Protein AF-X1UHF3-F1 (afdb_monomer_lite)

Radius of gyration: 12.02 Å; chains: 1; bounding box: 32×22×30 Å

Structure (mmCIF, N/CA/C/O backbone):
data_AF-X1UHF3-F1
#
_entry.id   AF-X1UHF3-F1
#
loop_
_atom_site.group_PDB
_atom_site.id
_atom_site.type_symbol
_atom_site.label_atom_id
_atom_site.label_alt_id
_atom_site.label_comp_id
_atom_site.label_asym_id
_atom_site.label_entity_id
_atom_site.label_seq_id
_atom_site.pdbx_PDB_ins_code
_atom_site.Cartn_x
_atom_site.Cartn_y
_atom_site.Cartn_z
_atom_site.occupancy
_atom_site.B_iso_or_equiv
_atom_site.auth_seq_id
_atom_site.auth_comp_id
_atom_site.auth_asym_id
_atom_site.auth_atom_id
_atom_site.pdbx_PDB_model_num
ATOM 1 N N . MET A 1 1 ? 5.192 -8.829 9.458 1.00 94.31 1 MET A N 1
ATOM 2 C CA . MET A 1 1 ? 6.663 -8.713 9.444 1.00 94.31 1 MET A CA 1
ATOM 3 C C . MET A 1 1 ? 7.058 -7.368 8.848 1.00 94.31 1 MET A C 1
ATOM 5 O O . MET A 1 1 ? 6.568 -7.016 7.786 1.00 94.31 1 MET A O 1
ATOM 9 N N . ILE A 1 2 ? 7.894 -6.601 9.543 1.00 97.62 2 ILE A N 1
ATOM 10 C CA . ILE A 1 2 ? 8.382 -5.290 9.090 1.00 97.62 2 ILE A CA 1
ATOM 11 C C . ILE A 1 2 ? 9.889 -5.434 8.907 1.00 97.62 2 ILE A C 1
ATOM 13 O O . ILE A 1 2 ? 10.565 -5.836 9.854 1.00 97.62 2 ILE A O 1
ATOM 17 N N . LEU A 1 3 ? 10.390 -5.179 7.701 1.00 98.12 3 LEU A N 1
ATOM 18 C CA . LEU A 1 3 ? 11.778 -5.429 7.320 1.00 98.12 3 LEU A CA 1
ATOM 19 C C . LEU A 1 3 ? 12.408 -4.184 6.709 1.00 98.12 3 LEU A C 1
ATOM 21 O O . LEU A 1 3 ? 11.805 -3.495 5.886 1.00 98.12 3 LEU A O 1
ATOM 25 N N . ASN A 1 4 ? 13.661 -3.953 7.074 1.00 97.75 4 ASN A N 1
ATOM 26 C CA . ASN A 1 4 ? 14.509 -3.007 6.369 1.00 97.75 4 ASN A CA 1
ATOM 27 C C . ASN A 1 4 ? 15.027 -3.659 5.081 1.00 97.75 4 ASN A C 1
ATOM 29 O O . ASN A 1 4 ? 15.139 -4.885 5.000 1.00 97.75 4 ASN A O 1
ATOM 33 N N . PHE A 1 5 ? 15.358 -2.837 4.093 1.00 97.88 5 PHE A N 1
ATOM 34 C CA . PHE A 1 5 ? 16.025 -3.259 2.868 1.00 97.88 5 PHE A CA 1
ATOM 35 C C . PHE A 1 5 ? 17.135 -2.255 2.566 1.00 97.88 5 PHE A C 1
ATOM 37 O O . PHE A 1 5 ? 16.854 -1.068 2.402 1.00 97.88 5 PHE A O 1
ATOM 44 N N . GLU A 1 6 ? 18.384 -2.725 2.554 1.00 95.75 6 GLU A N 1
ATOM 45 C CA . GLU A 1 6 ? 19.572 -1.860 2.546 1.00 95.75 6 GLU A CA 1
ATOM 46 C C . GLU A 1 6 ? 19.491 -0.800 3.667 1.00 95.75 6 GLU A C 1
ATOM 48 O O . GLU A 1 6 ? 19.172 -1.127 4.812 1.00 95.75 6 GLU A O 1
ATOM 53 N N . GLU A 1 7 ? 19.726 0.471 3.341 1.00 95.44 7 GLU A N 1
ATOM 54 C CA . GLU A 1 7 ? 19.635 1.608 4.266 1.00 95.44 7 GLU A CA 1
ATOM 55 C C . GLU A 1 7 ? 18.196 2.126 4.452 1.00 95.44 7 GLU A C 1
ATOM 57 O O . GLU A 1 7 ? 17.951 3.096 5.176 1.00 95.44 7 GLU A O 1
ATOM 62 N N . LYS A 1 8 ? 17.212 1.505 3.789 1.00 96.75 8 LYS A N 1
ATOM 63 C CA . LYS A 1 8 ? 15.820 1.956 3.790 1.00 96.75 8 LYS A CA 1
ATOM 64 C C . LYS A 1 8 ? 15.001 1.182 4.812 1.00 96.75 8 LYS A C 1
ATOM 66 O O . LYS A 1 8 ? 15.060 -0.047 4.905 1.00 96.75 8 LYS A O 1
ATOM 71 N N . ARG A 1 9 ? 14.190 1.913 5.573 1.00 97.12 9 ARG A N 1
ATOM 72 C CA . ARG A 1 9 ? 13.320 1.355 6.611 1.00 97.12 9 ARG A CA 1
ATOM 73 C C . ARG A 1 9 ? 11.886 1.857 6.458 1.00 97.12 9 ARG A C 1
ATOM 75 O O . ARG A 1 9 ? 11.707 3.042 6.164 1.00 97.12 9 ARG A O 1
ATOM 82 N N . PRO A 1 10 ? 10.878 1.020 6.753 1.00 98.62 10 PRO A N 1
ATOM 83 C CA . PRO A 1 10 ? 9.501 1.476 6.805 1.00 98.62 10 PRO A CA 1
ATOM 84 C C . PRO A 1 10 ? 9.306 2.575 7.856 1.00 98.62 10 PRO A C 1
ATOM 86 O O . PRO A 1 10 ? 9.786 2.475 8.990 1.00 98.62 10 PRO A O 1
ATOM 89 N N . ILE A 1 11 ? 8.571 3.620 7.489 1.00 98.69 11 ILE A N 1
ATOM 90 C CA . ILE A 1 11 ? 8.156 4.714 8.366 1.00 98.69 11 ILE A CA 1
ATOM 91 C C . ILE A 1 11 ? 6.649 4.585 8.559 1.00 98.69 11 ILE A C 1
ATOM 93 O O . ILE A 1 11 ? 5.858 4.903 7.675 1.00 98.69 11 ILE A O 1
ATOM 97 N N . ILE A 1 12 ? 6.252 4.096 9.729 1.00 98.75 12 ILE A N 1
ATOM 98 C CA . ILE A 1 12 ? 4.862 3.752 10.030 1.00 98.75 12 ILE A CA 1
ATOM 99 C C . ILE A 1 12 ? 4.368 4.660 11.149 1.00 98.75 12 ILE A C 1
ATOM 101 O O . ILE A 1 12 ? 5.001 4.750 12.205 1.00 98.75 12 ILE A O 1
ATOM 105 N N . SER A 1 13 ? 3.243 5.341 10.928 1.00 98.69 13 SER A N 1
ATOM 106 C CA . SER A 1 13 ? 2.593 6.110 11.986 1.00 98.69 13 SER A CA 1
ATOM 107 C C . SER A 1 13 ? 2.214 5.216 13.170 1.00 98.69 13 SER A C 1
ATOM 109 O O . SER A 1 13 ? 1.727 4.103 12.993 1.00 98.69 13 SER A O 1
ATOM 111 N N . LYS A 1 14 ? 2.356 5.734 14.396 1.00 98.44 14 LYS A N 1
ATOM 112 C CA . LYS A 1 14 ? 1.893 5.049 15.618 1.00 98.44 14 LYS A CA 1
ATOM 113 C C . LYS A 1 14 ? 0.372 4.863 15.658 1.00 98.44 14 LYS A C 1
ATOM 115 O O . LYS A 1 14 ? -0.115 4.027 16.406 1.00 98.44 14 LYS A O 1
ATOM 120 N N . GLU A 1 15 ? -0.353 5.664 14.880 1.00 98.62 15 GLU A N 1
ATOM 121 C CA . GLU A 1 15 ? -1.813 5.622 14.745 1.00 98.62 15 GLU A CA 1
ATOM 122 C C . GLU A 1 15 ? -2.262 4.661 13.632 1.00 98.62 15 GLU A C 1
ATOM 124 O O . GLU A 1 15 ? -3.459 4.467 13.437 1.00 98.62 15 GLU A O 1
ATOM 129 N N . ALA A 1 16 ? -1.326 4.092 12.863 1.00 98.75 16 ALA A N 1
ATOM 130 C CA . ALA A 1 16 ? -1.649 3.130 11.822 1.00 98.75 16 ALA A CA 1
ATOM 131 C C . ALA A 1 16 ? -1.843 1.729 12.412 1.00 98.75 16 ALA A C 1
ATOM 133 O O . ALA A 1 16 ? -1.109 1.291 13.300 1.00 98.75 16 ALA A O 1
ATOM 134 N N . PHE A 1 17 ? -2.801 0.993 11.862 1.00 98.81 17 PHE A N 1
ATOM 135 C CA . PHE A 1 17 ? -2.950 -0.431 12.113 1.00 98.81 17 PHE A CA 1
ATOM 136 C C . PHE A 1 17 ? -2.147 -1.223 11.080 1.00 98.81 17 PHE A C 1
ATOM 138 O O . PHE A 1 17 ? -2.285 -1.002 9.879 1.00 98.81 17 PHE A O 1
ATOM 145 N N . VAL A 1 18 ? -1.341 -2.181 11.537 1.00 98.81 18 VAL A N 1
ATOM 146 C CA . VAL A 1 18 ? -0.660 -3.150 10.669 1.00 98.81 18 VAL A CA 1
ATOM 147 C C . VAL A 1 18 ? -0.914 -4.546 11.220 1.00 98.81 18 VAL A C 1
ATOM 149 O O . VAL A 1 18 ? -0.496 -4.871 12.333 1.00 98.81 18 VAL A O 1
ATOM 152 N N . ALA A 1 19 ? -1.608 -5.378 10.444 1.00 98.75 19 ALA A N 1
ATOM 153 C CA . ALA A 1 19 ? -1.906 -6.751 10.819 1.00 98.75 19 ALA A CA 1
ATOM 154 C C . ALA A 1 19 ? -0.617 -7.557 11.046 1.00 98.75 19 ALA A C 1
ATOM 156 O O . ALA A 1 19 ? 0.389 -7.391 10.353 1.00 98.75 19 ALA A O 1
ATOM 157 N N . LYS A 1 20 ? -0.648 -8.491 12.005 1.00 98.00 20 LYS A N 1
ATOM 158 C CA . LYS A 1 20 ? 0.535 -9.261 12.438 1.00 98.00 20 LYS A CA 1
ATOM 159 C C . LYS A 1 20 ? 1.241 -9.995 11.285 1.00 98.00 20 LYS A C 1
ATOM 161 O O . LYS A 1 20 ? 2.470 -10.103 11.280 1.00 98.00 20 LYS A O 1
ATOM 166 N N . ASN A 1 21 ? 0.473 -10.493 10.319 1.00 98.38 21 ASN A N 1
ATOM 167 C CA . ASN A 1 21 ? 0.956 -11.227 9.147 1.00 98.38 21 ASN A CA 1
ATOM 168 C C . ASN A 1 21 ? 1.081 -10.368 7.872 1.00 98.38 21 ASN A C 1
ATOM 170 O O . ASN A 1 21 ? 1.432 -10.917 6.834 1.00 98.38 21 ASN A O 1
ATOM 174 N N . ALA A 1 22 ? 0.835 -9.054 7.923 1.00 98.81 22 ALA A N 1
ATOM 175 C CA . ALA A 1 22 ? 1.176 -8.165 6.813 1.00 98.81 22 ALA A CA 1
ATOM 176 C C . ALA A 1 22 ? 2.700 -8.045 6.692 1.00 98.81 22 ALA A C 1
ATOM 178 O O . ALA A 1 22 ? 3.408 -8.067 7.702 1.00 98.81 22 ALA A O 1
ATOM 179 N N . THR A 1 23 ? 3.221 -7.908 5.479 1.00 98.88 23 THR A N 1
ATOM 180 C CA . THR A 1 23 ? 4.654 -7.768 5.202 1.00 98.88 23 THR A CA 1
ATOM 181 C C . THR A 1 23 ? 4.944 -6.381 4.644 1.00 98.88 23 THR A C 1
ATOM 183 O O . THR A 1 23 ? 4.373 -6.002 3.629 1.00 98.88 23 THR A O 1
ATOM 186 N N . VAL A 1 24 ? 5.823 -5.623 5.302 1.00 98.81 24 VAL A N 1
ATOM 187 C CA . VAL A 1 24 ? 6.213 -4.260 4.901 1.00 98.81 24 VAL A CA 1
ATOM 188 C C . VAL A 1 24 ? 7.733 -4.198 4.796 1.00 98.81 24 VAL A C 1
ATOM 190 O O . VAL A 1 24 ? 8.414 -4.446 5.791 1.00 98.81 24 VAL A O 1
ATOM 193 N N . ILE A 1 25 ? 8.261 -3.915 3.605 1.00 98.81 25 ILE A N 1
ATOM 194 C CA . ILE A 1 25 ? 9.691 -4.042 3.283 1.00 98.81 25 ILE A CA 1
ATOM 195 C C . ILE A 1 25 ? 10.205 -2.757 2.636 1.00 98.81 25 ILE A C 1
ATOM 197 O O . ILE A 1 25 ? 9.608 -2.283 1.672 1.00 98.81 25 ILE A O 1
ATOM 201 N N . GLY A 1 26 ? 11.347 -2.255 3.109 1.00 98.50 26 GLY A N 1
ATOM 202 C CA . GLY A 1 26 ? 12.092 -1.182 2.446 1.00 98.50 26 GLY A CA 1
ATOM 203 C C . GLY A 1 26 ? 11.483 0.206 2.642 1.00 98.50 26 GLY A C 1
ATOM 204 O O . GLY A 1 26 ? 11.062 0.564 3.742 1.00 98.50 26 GLY A O 1
ATOM 205 N N . GLU A 1 27 ? 11.475 1.017 1.587 1.00 98.50 27 GLU A N 1
ATOM 206 C CA . GLU A 1 27 ? 11.031 2.413 1.613 1.00 98.50 27 GLU A CA 1
ATOM 207 C C . GLU A 1 27 ? 9.509 2.522 1.518 1.00 98.50 27 GLU A C 1
ATOM 209 O O . GLU A 1 27 ? 8.937 2.797 0.464 1.00 98.50 27 GLU A O 1
ATOM 214 N N . VAL A 1 28 ? 8.843 2.281 2.644 1.00 98.88 28 VAL A N 1
ATOM 215 C CA . VAL A 1 28 ? 7.384 2.367 2.752 1.00 98.88 28 VAL A CA 1
ATOM 216 C C . VAL A 1 28 ? 7.006 3.400 3.800 1.00 98.88 28 VAL A C 1
ATOM 218 O O . VAL A 1 28 ? 7.448 3.313 4.945 1.00 98.88 28 VAL A O 1
ATOM 221 N N . ILE A 1 29 ? 6.155 4.352 3.429 1.00 98.88 29 ILE A N 1
ATOM 222 C CA . ILE A 1 29 ? 5.614 5.369 4.333 1.00 98.88 29 ILE A CA 1
ATOM 223 C C . ILE A 1 29 ? 4.120 5.111 4.524 1.00 98.88 29 ILE A C 1
ATOM 225 O O . ILE A 1 29 ? 3.380 5.033 3.546 1.00 98.88 29 ILE A O 1
ATOM 229 N N . ILE A 1 30 ? 3.675 5.001 5.779 1.00 98.94 30 ILE A N 1
ATOM 230 C CA . ILE A 1 30 ? 2.268 4.770 6.136 1.00 98.94 30 ILE A CA 1
ATOM 231 C C . ILE A 1 30 ? 1.766 5.908 7.027 1.00 98.94 30 ILE A C 1
ATOM 233 O O . ILE A 1 30 ? 2.250 6.093 8.150 1.00 98.94 30 ILE A O 1
ATOM 237 N N . GLY A 1 31 ? 0.779 6.649 6.518 1.00 98.88 31 GLY A N 1
ATOM 238 C CA . GLY A 1 31 ? 0.127 7.764 7.197 1.00 98.88 31 GLY A CA 1
ATOM 239 C C . GLY A 1 31 ? -0.683 7.376 8.439 1.00 98.88 31 GLY A C 1
ATOM 240 O O . GLY A 1 31 ? -0.835 6.210 8.804 1.00 98.88 31 GLY A O 1
ATOM 241 N N . LYS A 1 32 ? -1.193 8.394 9.132 1.00 98.88 32 LYS A N 1
ATOM 242 C CA . LYS A 1 32 ? -1.995 8.259 10.356 1.00 98.88 32 LYS A CA 1
ATOM 243 C C . LYS A 1 32 ? -3.340 7.607 10.068 1.00 98.88 32 LYS A C 1
ATOM 245 O O . LYS A 1 32 ? -3.924 7.854 9.016 1.00 98.88 32 LYS A O 1
ATOM 250 N N . CYS A 1 33 ? -3.833 6.817 11.022 1.00 98.69 33 CYS A N 1
ATOM 251 C CA . CYS A 1 33 ? -5.136 6.147 10.952 1.00 98.69 33 CYS A CA 1
ATOM 252 C C . CYS A 1 33 ? -5.324 5.244 9.719 1.00 98.69 33 CYS A C 1
ATOM 254 O O . CYS A 1 33 ? -6.442 4.833 9.413 1.00 98.69 33 CYS A O 1
ATOM 256 N N . SER A 1 34 ? -4.244 4.931 9.003 1.00 98.88 34 SER A N 1
ATOM 257 C CA . SER A 1 34 ? -4.261 4.000 7.882 1.00 98.88 34 SER A CA 1
ATOM 258 C C . SER A 1 34 ? -4.186 2.565 8.388 1.00 98.88 34 SER A C 1
ATOM 260 O O . SER A 1 34 ? -3.649 2.297 9.464 1.00 98.88 34 SER A O 1
ATOM 262 N N . SER A 1 35 ? -4.751 1.629 7.634 1.00 98.94 35 SER A N 1
ATOM 263 C CA . SER A 1 35 ? -4.878 0.231 8.045 1.00 98.94 35 SER A CA 1
ATOM 264 C C . SER A 1 35 ? -4.347 -0.709 6.972 1.00 98.94 35 SER A C 1
ATOM 266 O O . SER A 1 35 ? -4.816 -0.697 5.838 1.00 98.94 35 SER A O 1
ATOM 268 N N . ILE A 1 36 ? -3.368 -1.533 7.340 1.00 98.88 36 ILE A N 1
ATOM 269 C CA . ILE A 1 36 ? -2.781 -2.574 6.496 1.00 98.88 36 ILE A CA 1
ATOM 270 C C . ILE A 1 36 ? -3.253 -3.926 7.024 1.00 98.88 36 ILE A C 1
ATOM 272 O O . ILE A 1 36 ? -2.878 -4.335 8.126 1.00 98.88 36 ILE A O 1
ATOM 276 N N . TRP A 1 37 ? -4.111 -4.590 6.257 1.00 98.88 37 TRP A N 1
ATOM 277 C CA . TRP A 1 37 ? -4.851 -5.774 6.691 1.00 98.88 37 TRP A CA 1
ATOM 278 C C . TRP A 1 37 ? -4.093 -7.080 6.426 1.00 98.88 37 TRP A C 1
ATOM 280 O O . TRP A 1 37 ? -2.918 -7.087 6.047 1.00 98.88 37 TRP A O 1
ATOM 290 N N . TYR A 1 38 ? -4.729 -8.213 6.726 1.00 98.81 38 TYR A N 1
ATOM 291 C CA . TYR A 1 38 ? -4.044 -9.495 6.813 1.00 98.81 38 TYR A CA 1
ATOM 292 C C . TYR A 1 38 ? -3.493 -9.938 5.455 1.00 98.81 38 TYR A C 1
ATOM 294 O O . TYR A 1 38 ? -4.121 -9.772 4.415 1.00 98.81 38 TYR A O 1
ATOM 302 N N . ASN A 1 39 ? -2.305 -10.544 5.470 1.00 98.81 39 ASN A N 1
ATOM 303 C CA . ASN A 1 39 ? -1.610 -11.039 4.273 1.00 98.81 39 ASN A CA 1
ATOM 304 C C . ASN A 1 39 ? -1.285 -9.974 3.205 1.00 98.81 39 ASN A C 1
ATOM 306 O O . ASN A 1 39 ? -0.913 -10.338 2.093 1.00 98.81 39 ASN A O 1
ATOM 310 N N . VAL A 1 40 ? -1.384 -8.678 3.520 1.00 98.94 40 VAL A N 1
ATOM 311 C CA . VAL A 1 40 ? -0.925 -7.620 2.611 1.00 98.94 40 VAL A CA 1
ATOM 312 C C . VAL A 1 40 ? 0.594 -7.649 2.478 1.00 98.94 40 VAL A C 1
ATOM 314 O O . VAL A 1 40 ? 1.303 -7.861 3.465 1.00 98.94 40 VAL A O 1
ATOM 317 N N . VAL A 1 41 ? 1.101 -7.381 1.275 1.00 98.94 41 VAL A N 1
ATOM 318 C CA . VAL A 1 41 ? 2.533 -7.190 1.009 1.00 98.94 41 VAL A CA 1
ATOM 319 C C . VAL A 1 41 ? 2.765 -5.797 0.436 1.00 98.94 41 VAL A C 1
ATOM 321 O O . VAL A 1 41 ? 2.322 -5.497 -0.667 1.00 98.94 41 VAL A O 1
ATOM 324 N N . LEU A 1 42 ? 3.502 -4.962 1.167 1.00 98.88 42 LEU A N 1
ATOM 325 C CA . LEU A 1 42 ? 4.030 -3.680 0.705 1.00 98.88 42 LEU A CA 1
ATOM 326 C C . LEU A 1 42 ? 5.542 -3.833 0.534 1.00 98.88 42 LEU A C 1
ATOM 328 O O . LEU A 1 42 ? 6.268 -3.944 1.525 1.00 98.88 42 LEU A O 1
ATOM 332 N N . ARG A 1 43 ? 6.026 -3.870 -0.706 1.00 98.75 43 ARG A N 1
ATOM 333 C CA . ARG A 1 43 ? 7.449 -4.086 -0.995 1.00 98.75 43 ARG A CA 1
ATOM 334 C C . ARG A 1 43 ? 8.024 -2.883 -1.741 1.00 98.75 43 ARG A C 1
ATOM 336 O O . ARG A 1 43 ? 7.898 -2.783 -2.952 1.00 98.75 43 ARG A O 1
ATOM 343 N N . GLY A 1 44 ? 8.613 -1.953 -0.993 1.00 98.38 44 GLY A N 1
ATOM 344 C CA . GLY A 1 44 ? 9.271 -0.747 -1.504 1.00 98.38 44 GLY A CA 1
ATOM 345 C C . GLY A 1 44 ? 10.787 -0.921 -1.579 1.00 98.38 44 GLY A C 1
ATOM 346 O O . GLY A 1 44 ? 11.531 -0.128 -1.008 1.00 98.38 44 GLY A O 1
ATOM 347 N N . ASP A 1 45 ? 11.256 -2.008 -2.190 1.00 98.00 45 ASP A N 1
ATOM 348 C CA . ASP A 1 45 ? 12.684 -2.330 -2.307 1.00 98.00 45 ASP A CA 1
ATOM 349 C C . ASP A 1 45 ? 13.358 -1.622 -3.493 1.00 98.00 45 ASP A C 1
ATOM 351 O O . ASP A 1 45 ? 14.499 -1.187 -3.371 1.00 98.00 45 ASP A O 1
ATOM 355 N N . ILE A 1 46 ? 12.646 -1.431 -4.607 1.00 97.06 46 ILE A N 1
ATOM 356 C CA . ILE A 1 46 ? 13.196 -0.790 -5.818 1.00 97.06 46 ILE A CA 1
ATOM 357 C C . ILE A 1 46 ? 12.839 0.696 -5.977 1.00 97.06 46 ILE A C 1
ATOM 359 O O . ILE A 1 46 ? 13.588 1.452 -6.594 1.00 97.06 46 ILE A O 1
ATOM 363 N N . ALA A 1 47 ? 11.718 1.134 -5.408 1.00 98.06 47 ALA A N 1
ATOM 364 C CA . ALA A 1 47 ? 11.257 2.523 -5.389 1.00 98.06 47 ALA A CA 1
ATOM 365 C C . ALA A 1 47 ? 10.261 2.724 -4.229 1.00 98.06 47 ALA A C 1
ATOM 367 O O . ALA A 1 47 ? 9.705 1.736 -3.736 1.00 98.06 47 ALA A O 1
ATOM 368 N N . PRO A 1 48 ? 10.031 3.968 -3.768 1.00 98.50 48 PRO A N 1
ATOM 369 C CA . PRO A 1 48 ? 9.218 4.202 -2.583 1.00 98.50 48 PRO A CA 1
ATOM 370 C C . PRO A 1 48 ? 7.741 3.867 -2.789 1.00 98.50 48 PRO A C 1
ATOM 372 O O . PRO A 1 48 ? 7.172 4.099 -3.857 1.00 98.50 48 PRO A O 1
ATOM 375 N N . ILE A 1 49 ? 7.112 3.384 -1.718 1.00 98.94 49 ILE A N 1
ATOM 376 C CA . ILE A 1 49 ? 5.656 3.302 -1.575 1.00 98.94 49 ILE A CA 1
ATO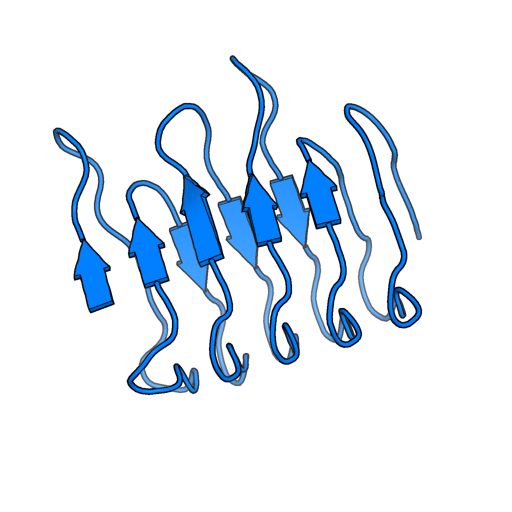M 377 C C . ILE A 1 49 ? 5.224 4.354 -0.556 1.00 98.94 49 ILE A C 1
ATOM 379 O O . ILE A 1 49 ? 5.710 4.357 0.578 1.00 98.94 49 ILE A O 1
ATOM 383 N N . SER A 1 50 ? 4.276 5.215 -0.916 1.00 98.88 50 SER A N 1
ATOM 384 C CA . SER A 1 50 ? 3.650 6.147 0.022 1.00 98.88 50 SER A CA 1
ATOM 385 C C . SER A 1 50 ? 2.158 5.869 0.159 1.00 98.88 50 SER A C 1
ATOM 387 O O . SER A 1 50 ? 1.445 5.688 -0.823 1.00 98.88 50 SER A O 1
ATOM 389 N N . ILE A 1 51 ? 1.688 5.820 1.404 1.00 98.94 51 ILE A N 1
ATOM 390 C CA . ILE A 1 51 ? 0.282 5.650 1.761 1.00 98.94 51 ILE A CA 1
ATOM 391 C C . ILE A 1 51 ? -0.122 6.837 2.629 1.00 98.94 51 ILE A C 1
ATOM 393 O O . ILE A 1 51 ? 0.478 7.069 3.682 1.00 98.94 51 ILE A O 1
ATOM 397 N N . GLY A 1 52 ? -1.137 7.578 2.186 1.00 98.88 52 GLY A N 1
ATOM 398 C CA . GLY A 1 52 ? -1.698 8.729 2.883 1.00 98.88 52 GLY A CA 1
ATOM 399 C C . GLY A 1 52 ? -2.388 8.371 4.198 1.00 98.88 52 GLY A C 1
ATOM 400 O O . GLY A 1 52 ? -2.278 7.256 4.714 1.00 98.88 52 GLY A O 1
ATOM 401 N N . ASN A 1 53 ? -3.087 9.348 4.768 1.00 98.88 53 ASN A N 1
ATOM 402 C CA . ASN A 1 53 ? -3.822 9.200 6.023 1.00 98.88 53 ASN A CA 1
ATOM 403 C C . ASN A 1 53 ? -5.214 8.604 5.791 1.00 98.88 53 ASN A C 1
ATOM 405 O O . ASN A 1 53 ? -5.825 8.832 4.749 1.00 98.88 53 ASN A O 1
ATOM 409 N N . ASN A 1 54 ? -5.746 7.910 6.800 1.00 98.88 54 ASN A N 1
ATOM 410 C CA . ASN A 1 54 ? -7.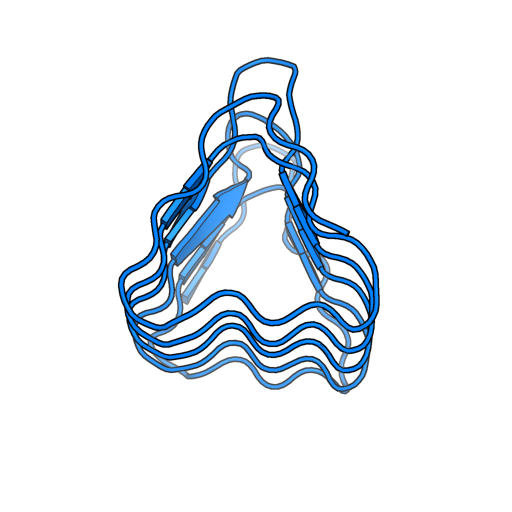073 7.283 6.774 1.00 98.88 54 ASN A CA 1
ATOM 411 C C . ASN A 1 54 ? -7.282 6.343 5.570 1.00 98.88 54 ASN A C 1
ATOM 413 O O . ASN A 1 54 ? -8.395 6.211 5.066 1.00 98.88 54 ASN A O 1
ATOM 417 N N . THR A 1 55 ? -6.215 5.710 5.087 1.00 98.94 55 THR A N 1
ATOM 418 C CA . THR A 1 55 ? -6.247 4.836 3.911 1.00 98.94 55 THR A CA 1
ATOM 419 C C . THR A 1 55 ? -6.205 3.374 4.332 1.00 98.94 55 THR A C 1
ATOM 421 O O . THR A 1 55 ? -5.427 2.974 5.198 1.00 98.94 55 THR A O 1
ATOM 424 N N . SER A 1 56 ? -7.054 2.554 3.722 1.00 98.88 56 SER A N 1
ATOM 425 C CA . SER A 1 56 ? -7.143 1.124 3.997 1.00 98.88 56 SER A CA 1
ATOM 426 C C . SER A 1 56 ? -6.568 0.314 2.840 1.00 98.88 56 SER A C 1
ATOM 428 O O . SER A 1 56 ? -6.988 0.490 1.700 1.00 98.88 56 SER A O 1
ATOM 430 N N . VAL A 1 57 ? -5.630 -0.588 3.140 1.00 98.94 57 VAL A N 1
ATOM 431 C CA . VAL A 1 57 ? -5.154 -1.632 2.226 1.00 98.94 57 VAL A CA 1
ATOM 432 C C . VAL A 1 57 ? -5.614 -2.975 2.753 1.00 98.94 57 VAL A C 1
ATOM 434 O O . VAL A 1 57 ? -5.059 -3.488 3.725 1.00 98.94 57 VAL A O 1
ATOM 437 N N . GLN A 1 58 ? -6.674 -3.494 2.144 1.00 98.94 58 GLN A N 1
ATOM 438 C CA . GLN A 1 58 ? -7.389 -4.665 2.627 1.00 98.94 58 GLN A CA 1
ATOM 439 C C . GLN A 1 58 ? -6.689 -5.980 2.263 1.00 98.94 58 GLN A C 1
ATOM 441 O O . GLN A 1 58 ? -5.691 -6.014 1.547 1.00 98.94 58 GLN A O 1
ATOM 446 N N . ASP A 1 59 ? -7.211 -7.068 2.818 1.00 98.88 59 ASP A N 1
ATOM 447 C CA . ASP A 1 59 ? -6.558 -8.370 2.913 1.00 98.88 59 ASP A CA 1
ATOM 448 C C . ASP A 1 59 ? -6.063 -8.929 1.574 1.00 98.88 59 ASP A C 1
ATOM 450 O O . ASP A 1 59 ? -6.750 -8.854 0.557 1.00 98.88 59 ASP A O 1
ATOM 454 N N . GLY A 1 60 ? -4.874 -9.533 1.595 1.00 98.75 60 GLY A N 1
ATOM 455 C CA . GLY A 1 60 ? -4.271 -10.205 0.437 1.00 98.75 60 GLY A CA 1
ATOM 456 C C . GLY A 1 60 ? -3.773 -9.278 -0.677 1.00 98.75 60 GLY A C 1
ATOM 457 O O . GLY A 1 60 ? -3.237 -9.765 -1.670 1.00 98.75 60 GLY A O 1
ATOM 458 N N . SER A 1 61 ? -3.918 -7.960 -0.533 1.00 98.94 61 SER A N 1
ATOM 459 C CA . SER A 1 61 ? -3.453 -7.003 -1.538 1.00 98.94 61 SER A CA 1
ATOM 460 C C . SER A 1 61 ? -1.927 -6.894 -1.591 1.00 98.94 61 SER A C 1
ATOM 462 O O . SER A 1 61 ? -1.229 -7.011 -0.581 1.00 98.94 61 SER A O 1
ATOM 464 N N . ILE A 1 62 ? -1.398 -6.642 -2.787 1.00 98.94 62 ILE A N 1
ATOM 465 C CA . ILE A 1 62 ? 0.033 -6.505 -3.062 1.00 98.94 62 ILE A CA 1
ATOM 466 C C . ILE A 1 62 ? 0.293 -5.114 -3.631 1.00 98.94 62 ILE A C 1
ATOM 468 O O . ILE A 1 62 ? -0.339 -4.700 -4.602 1.00 98.94 62 ILE A O 1
ATOM 472 N N . VAL A 1 63 ? 1.262 -4.412 -3.050 1.00 98.88 63 VAL A N 1
ATOM 473 C CA . VAL A 1 63 ? 1.740 -3.113 -3.520 1.00 98.88 63 VAL A CA 1
ATOM 474 C C . VAL A 1 63 ? 3.234 -3.216 -3.792 1.00 98.88 63 VAL A C 1
ATOM 476 O O . VAL A 1 63 ? 4.025 -3.545 -2.903 1.00 98.88 63 VAL A O 1
ATOM 479 N N . HIS A 1 64 ? 3.608 -2.944 -5.035 1.00 98.69 64 HIS A N 1
ATOM 480 C CA . HIS A 1 64 ? 4.986 -2.950 -5.507 1.00 98.69 64 HIS A CA 1
ATOM 481 C C . HIS A 1 64 ? 5.234 -1.730 -6.406 1.00 98.69 64 HIS A C 1
ATOM 483 O O . HIS A 1 64 ? 4.308 -0.975 -6.712 1.00 98.69 64 HIS A O 1
ATOM 489 N N . CYS A 1 65 ? 6.481 -1.509 -6.801 1.00 97.25 65 CYS A N 1
ATOM 490 C CA . CYS A 1 65 ? 6.900 -0.355 -7.593 1.00 97.25 65 CYS A CA 1
ATOM 491 C C . CYS A 1 65 ? 7.625 -0.810 -8.861 1.00 97.25 65 CYS A C 1
ATOM 493 O O . CYS A 1 65 ? 7.700 -2.003 -9.136 1.00 97.25 65 CYS A O 1
ATOM 495 N N . ASP A 1 66 ? 8.167 0.136 -9.622 1.00 97.94 66 ASP A N 1
ATOM 496 C CA . ASP A 1 66 ? 9.109 -0.122 -10.711 1.00 97.94 66 ASP A CA 1
ATOM 497 C C . ASP A 1 66 ? 10.310 0.824 -10.570 1.00 97.94 66 ASP A C 1
ATOM 499 O O . ASP A 1 66 ? 10.272 1.787 -9.798 1.00 97.94 66 ASP A O 1
ATOM 503 N N . VAL A 1 67 ? 11.403 0.554 -11.277 1.00 96.62 67 VAL A N 1
ATOM 504 C CA . VAL A 1 67 ? 12.644 1.328 -11.176 1.00 96.62 67 VAL A CA 1
ATOM 505 C C . VAL A 1 67 ? 12.377 2.796 -11.516 1.00 96.62 67 VAL A C 1
ATOM 507 O O . VAL A 1 67 ? 12.021 3.141 -12.639 1.00 96.62 67 VAL A O 1
ATOM 510 N N . GLY A 1 68 ? 12.554 3.674 -10.526 1.00 94.69 68 GLY A N 1
ATOM 511 C CA . GLY A 1 68 ? 12.308 5.112 -10.668 1.00 94.69 68 GLY A CA 1
ATOM 512 C C . GLY A 1 68 ? 10.831 5.525 -10.685 1.00 94.69 68 GLY A C 1
ATOM 513 O O . GLY A 1 68 ? 10.555 6.718 -10.807 1.00 94.69 68 GLY A O 1
ATOM 514 N N . ILE A 1 69 ? 9.888 4.588 -10.527 1.00 97.56 69 ILE A N 1
ATOM 515 C CA . ILE A 1 69 ? 8.446 4.861 -10.537 1.00 97.56 69 ILE A CA 1
ATOM 516 C C . ILE A 1 69 ? 7.829 4.397 -9.207 1.00 97.56 69 ILE A C 1
ATOM 518 O O . ILE A 1 69 ? 7.667 3.192 -8.985 1.00 97.56 69 ILE A O 1
ATOM 522 N N . PRO A 1 70 ? 7.486 5.331 -8.303 1.00 98.38 70 PRO A N 1
ATOM 523 C CA . PRO A 1 70 ? 6.903 4.991 -7.013 1.00 98.38 70 PRO A CA 1
ATOM 524 C C . PRO A 1 70 ? 5.444 4.553 -7.145 1.00 98.38 70 PRO A C 1
ATOM 526 O O . PRO A 1 70 ? 4.771 4.880 -8.125 1.00 98.38 70 PRO A O 1
ATOM 529 N N . THR A 1 71 ? 4.932 3.904 -6.101 1.00 98.81 71 THR A N 1
ATOM 530 C CA . THR A 1 71 ? 3.486 3.756 -5.902 1.00 98.81 71 THR A CA 1
ATOM 531 C C . THR A 1 71 ? 3.009 4.740 -4.846 1.00 98.81 71 THR A C 1
ATOM 533 O O . THR A 1 71 ? 3.478 4.715 -3.708 1.00 98.81 71 THR A O 1
ATOM 536 N N . ILE A 1 72 ? 2.076 5.611 -5.224 1.00 98.88 72 ILE A N 1
ATOM 537 C CA . ILE A 1 72 ? 1.548 6.678 -4.368 1.00 98.88 72 ILE A CA 1
ATOM 538 C C . ILE A 1 72 ? 0.061 6.429 -4.150 1.00 98.88 72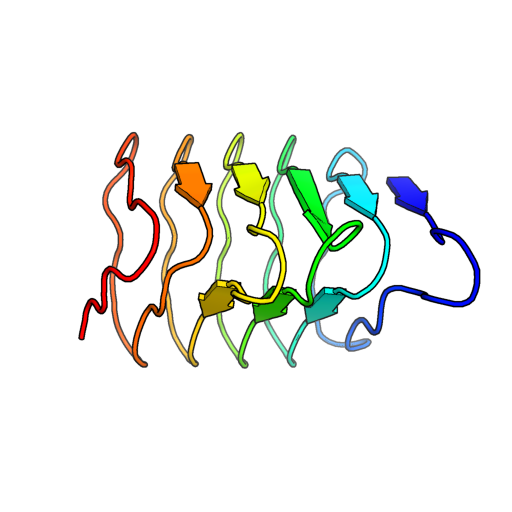 ILE A C 1
ATOM 540 O O . ILE A 1 72 ? -0.713 6.398 -5.103 1.00 98.88 72 ILE A O 1
ATOM 544 N N . ILE A 1 73 ? -0.346 6.272 -2.897 1.00 98.88 73 ILE A N 1
ATOM 545 C CA . ILE A 1 73 ? -1.740 6.102 -2.494 1.00 98.88 73 ILE A CA 1
ATOM 546 C C . ILE A 1 73 ? -2.116 7.287 -1.610 1.00 98.88 73 ILE A C 1
ATOM 548 O O . ILE A 1 73 ? -1.475 7.525 -0.586 1.00 98.88 73 ILE A O 1
ATOM 552 N N . GLY A 1 74 ? -3.140 8.031 -2.016 1.00 98.88 74 GLY A N 1
ATOM 553 C CA . GLY A 1 74 ? -3.613 9.239 -1.352 1.00 98.88 74 GLY A CA 1
ATOM 554 C C . GLY A 1 74 ? -4.270 9.006 0.008 1.00 98.88 74 GLY A C 1
ATOM 555 O O . GLY A 1 74 ? -4.163 7.940 0.625 1.00 98.88 74 GLY A O 1
ATOM 556 N N . ASN A 1 75 ? -4.957 10.037 0.488 1.00 98.88 75 ASN A N 1
ATOM 557 C CA . ASN A 1 75 ? -5.731 10.034 1.724 1.00 98.88 75 ASN A CA 1
ATOM 558 C C . ASN A 1 75 ? -7.144 9.487 1.510 1.00 98.88 75 ASN A C 1
ATOM 560 O O . ASN A 1 75 ? -7.736 9.669 0.448 1.00 98.88 75 ASN A O 1
ATOM 564 N N . ASN A 1 76 ? -7.727 8.900 2.555 1.00 98.81 76 ASN A N 1
ATOM 565 C CA . ASN A 1 76 ? -9.098 8.377 2.543 1.00 98.81 76 ASN A CA 1
ATOM 566 C C . ASN A 1 76 ? -9.344 7.367 1.405 1.00 98.81 76 ASN A C 1
ATOM 568 O O . ASN A 1 76 ? -10.451 7.279 0.873 1.00 98.81 76 ASN A O 1
ATOM 572 N N . VAL A 1 77 ? -8.309 6.634 0.993 1.00 98.94 77 VAL A N 1
ATOM 573 C CA . VAL A 1 77 ? -8.409 5.658 -0.092 1.00 98.94 77 VAL A CA 1
ATOM 574 C C . VAL A 1 77 ? -8.805 4.299 0.473 1.00 98.94 77 VAL A C 1
ATOM 576 O O . VAL A 1 77 ? -8.297 3.865 1.507 1.00 98.94 77 VAL A O 1
ATOM 579 N N . THR A 1 78 ? -9.687 3.593 -0.228 1.00 98.88 78 THR A N 1
ATOM 580 C CA . THR A 1 78 ? -9.970 2.178 0.043 1.00 98.88 78 THR A CA 1
ATOM 581 C C . THR A 1 78 ? -9.391 1.318 -1.066 1.00 98.88 78 THR A C 1
ATOM 583 O O . THR A 1 78 ? -9.893 1.319 -2.187 1.00 98.88 78 THR A O 1
ATOM 586 N N . ILE A 1 79 ? -8.349 0.557 -0.751 1.00 98.88 79 ILE A N 1
ATOM 587 C CA . ILE A 1 79 ? -7.830 -0.506 -1.606 1.00 98.88 79 ILE A CA 1
ATOM 588 C C . ILE A 1 79 ? -8.482 -1.812 -1.160 1.00 98.88 79 ILE A C 1
ATOM 590 O O . ILE A 1 79 ? -8.203 -2.296 -0.062 1.00 98.88 79 ILE A O 1
ATOM 594 N N . GLY A 1 80 ? -9.374 -2.345 -1.998 1.00 98.88 80 GLY A N 1
ATOM 595 C CA . GLY A 1 80 ? -10.129 -3.565 -1.733 1.00 98.88 80 GLY A CA 1
ATOM 596 C C . GLY A 1 80 ? -9.255 -4.806 -1.534 1.00 98.88 80 GLY A C 1
ATOM 597 O O . GLY A 1 80 ? -8.047 -4.780 -1.767 1.00 98.88 80 GLY A O 1
ATOM 598 N N . HIS A 1 81 ? -9.870 -5.906 -1.100 1.00 98.88 81 HIS A N 1
ATOM 599 C CA . HIS A 1 81 ? -9.185 -7.190 -0.932 1.00 98.88 81 HIS A CA 1
ATOM 600 C C . HIS A 1 81 ? -8.570 -7.691 -2.250 1.00 98.88 81 HIS A C 1
ATOM 602 O O . HIS A 1 81 ? -9.168 -7.541 -3.319 1.00 98.88 81 HIS A O 1
ATOM 608 N N . ASN A 1 82 ? -7.419 -8.360 -2.162 1.00 98.81 82 ASN A N 1
ATOM 609 C CA . ASN A 1 82 ? -6.711 -8.982 -3.287 1.00 98.81 82 ASN A CA 1
ATOM 610 C C . ASN A 1 82 ? -6.438 -8.033 -4.471 1.00 98.81 82 ASN A C 1
ATOM 612 O O . ASN A 1 82 ? -6.465 -8.456 -5.625 1.00 98.81 82 ASN A O 1
ATOM 616 N N . VAL A 1 83 ? -6.193 -6.752 -4.206 1.00 98.94 83 VAL A N 1
ATOM 617 C CA . VAL A 1 83 ? -5.797 -5.778 -5.229 1.00 98.94 83 VAL A CA 1
ATOM 618 C C . VAL A 1 83 ? -4.297 -5.858 -5.486 1.00 98.94 83 VAL A C 1
ATOM 620 O O . VAL A 1 83 ? -3.503 -5.999 -4.556 1.00 98.94 83 VAL A O 1
ATOM 623 N N . MET A 1 84 ? -3.896 -5.700 -6.745 1.00 98.88 84 MET A N 1
ATOM 624 C CA . MET A 1 84 ? -2.504 -5.491 -7.133 1.00 98.88 84 MET A CA 1
ATOM 625 C C . MET A 1 84 ? -2.294 -4.049 -7.594 1.00 98.88 84 MET A C 1
ATOM 627 O O . MET A 1 84 ? -2.876 -3.622 -8.589 1.00 98.88 84 MET A O 1
ATOM 631 N N . LEU A 1 85 ? -1.434 -3.315 -6.892 1.00 98.88 85 LEU A N 1
ATOM 632 C CA . LEU A 1 85 ? -0.954 -1.999 -7.310 1.00 98.88 85 LEU A CA 1
ATOM 633 C C . LEU A 1 85 ? 0.521 -2.098 -7.687 1.00 98.88 85 LEU A C 1
ATOM 635 O O . LEU A 1 85 ? 1.334 -2.595 -6.902 1.00 98.88 85 LEU A O 1
ATOM 639 N N . HIS A 1 86 ? 0.867 -1.613 -8.874 1.00 98.75 86 HIS A N 1
ATOM 640 C CA . HIS A 1 86 ? 2.233 -1.644 -9.368 1.00 98.75 86 HIS A CA 1
ATOM 641 C C . HIS A 1 86 ? 2.597 -0.307 -10.017 1.00 98.75 86 HIS A C 1
ATOM 643 O O . HIS A 1 86 ? 2.070 0.037 -11.070 1.00 98.75 86 HIS A O 1
ATOM 649 N N . ALA A 1 87 ? 3.497 0.441 -9.378 1.00 98.56 87 ALA A N 1
ATOM 650 C CA . ALA A 1 87 ? 4.063 1.700 -9.871 1.00 98.56 87 ALA A CA 1
ATOM 651 C C . ALA A 1 87 ? 3.018 2.724 -10.374 1.00 98.56 87 ALA A C 1
ATOM 653 O O . ALA A 1 87 ? 3.145 3.276 -11.471 1.00 98.56 87 ALA A O 1
ATOM 654 N N . CYS A 1 88 ? 1.957 2.948 -9.595 1.00 98.69 88 CYS A N 1
ATOM 655 C CA . CYS A 1 88 ? 0.801 3.768 -9.974 1.00 98.69 88 CYS A CA 1
ATOM 656 C C . CYS A 1 88 ? 0.494 4.875 -8.954 1.00 98.69 88 CYS A C 1
ATOM 658 O O . CYS A 1 88 ? 1.010 4.871 -7.834 1.00 98.69 88 CYS A O 1
ATOM 660 N N . LYS A 1 89 ? -0.400 5.802 -9.313 1.00 98.88 89 LYS A N 1
ATOM 661 C CA . LYS A 1 89 ? -0.923 6.826 -8.399 1.00 98.88 89 LYS A CA 1
ATOM 662 C C . LYS A 1 89 ? -2.423 6.662 -8.195 1.00 98.88 89 LYS A C 1
ATOM 664 O O . LYS A 1 89 ? -3.182 6.620 -9.159 1.00 98.88 89 LYS A O 1
ATOM 669 N N . ILE A 1 90 ? -2.840 6.598 -6.937 1.00 98.88 90 ILE A N 1
ATOM 670 C CA . ILE A 1 90 ? -4.244 6.577 -6.528 1.00 98.88 90 ILE A CA 1
ATOM 671 C C . ILE A 1 90 ? -4.527 7.872 -5.766 1.00 98.88 90 ILE A C 1
ATOM 673 O O . ILE A 1 90 ? -3.939 8.100 -4.708 1.00 98.88 90 ILE A O 1
ATOM 677 N N . GLY A 1 91 ? -5.397 8.717 -6.309 1.00 98.75 91 GLY A N 1
ATOM 678 C CA . GLY A 1 91 ? -5.798 9.995 -5.738 1.00 98.75 91 GLY A CA 1
ATOM 679 C C . GLY A 1 91 ? -6.683 9.850 -4.501 1.00 98.75 91 GLY A C 1
ATOM 680 O O . GLY A 1 91 ? -7.254 8.790 -4.227 1.00 98.75 91 GLY A O 1
ATOM 681 N N . ASP A 1 92 ? -6.797 10.939 -3.746 1.00 98.81 92 ASP A N 1
ATOM 682 C CA . ASP A 1 92 ? -7.558 10.997 -2.498 1.00 98.81 92 ASP A CA 1
ATOM 683 C C . ASP A 1 92 ? -9.036 10.610 -2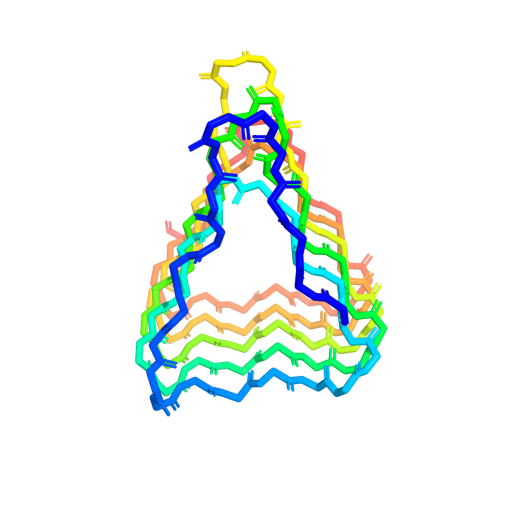.692 1.00 98.81 92 ASP A C 1
ATOM 685 O O . ASP A 1 92 ? -9.655 10.927 -3.705 1.00 98.81 92 ASP A O 1
ATOM 689 N N . ASN A 1 93 ? -9.635 9.984 -1.674 1.00 98.56 93 ASN A N 1
ATOM 690 C CA . ASN A 1 93 ? -11.046 9.562 -1.643 1.00 98.56 93 ASN A CA 1
ATOM 691 C C . ASN A 1 93 ? -11.437 8.524 -2.715 1.00 98.56 93 ASN A C 1
ATOM 693 O O . ASN A 1 93 ? -12.623 8.302 -2.965 1.00 98.56 93 ASN A O 1
ATOM 697 N N . SER A 1 94 ? -10.454 7.875 -3.339 1.00 98.69 94 SER A N 1
ATOM 698 C CA . SER A 1 94 ? -10.688 6.816 -4.319 1.00 98.69 94 SER A CA 1
ATOM 699 C C . SER A 1 94 ? -11.040 5.480 -3.665 1.00 98.69 94 SER A C 1
ATOM 701 O O . SER A 1 94 ? -10.614 5.162 -2.551 1.00 98.69 94 SER A O 1
ATOM 703 N N . LEU A 1 95 ? -11.761 4.643 -4.410 1.00 98.62 95 LEU A N 1
ATOM 704 C CA . LEU A 1 95 ? -11.987 3.241 -4.077 1.00 98.62 95 LEU A CA 1
ATOM 705 C C . LEU A 1 95 ? -11.499 2.364 -5.227 1.00 98.62 95 LEU A C 1
ATOM 707 O O . LEU A 1 95 ? -11.968 2.488 -6.357 1.00 98.62 95 LEU A O 1
ATOM 711 N N . ILE A 1 96 ? -10.585 1.448 -4.922 1.00 98.81 96 ILE A N 1
ATOM 712 C CA . ILE A 1 96 ? -10.112 0.423 -5.848 1.00 98.81 96 ILE A CA 1
ATOM 713 C C . ILE A 1 96 ? -10.817 -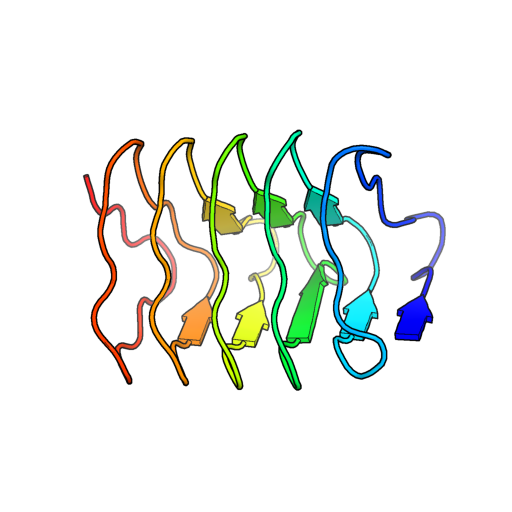0.883 -5.502 1.00 98.81 96 ILE A C 1
ATOM 715 O O . ILE A 1 96 ? -10.677 -1.407 -4.396 1.00 98.81 96 ILE A O 1
ATOM 719 N N . GLY A 1 97 ? -11.628 -1.365 -6.443 1.00 98.62 97 GLY A N 1
ATOM 720 C CA . GLY A 1 97 ? -12.479 -2.535 -6.254 1.00 98.62 97 GLY A CA 1
ATOM 721 C C . GLY A 1 97 ? -11.687 -3.814 -5.979 1.00 98.62 97 GLY A C 1
ATOM 722 O O . GLY A 1 97 ? -10.543 -3.960 -6.400 1.00 98.62 97 GLY A O 1
ATOM 723 N N . ILE A 1 98 ? -12.328 -4.751 -5.280 1.00 98.81 98 ILE A N 1
ATOM 724 C CA . ILE A 1 98 ? -11.768 -6.066 -4.939 1.00 98.81 98 ILE A CA 1
ATOM 725 C C . ILE A 1 98 ? -11.231 -6.762 -6.197 1.00 98.81 98 ILE A C 1
ATOM 727 O O . ILE A 1 98 ? -11.917 -6.816 -7.218 1.00 98.81 98 ILE A O 1
ATOM 731 N N . GLY A 1 99 ? -10.022 -7.319 -6.111 1.00 98.38 99 GLY A N 1
ATOM 732 C CA . GLY A 1 99 ? -9.397 -8.071 -7.202 1.00 98.38 99 GLY A CA 1
ATOM 733 C C . GLY A 1 99 ? -8.864 -7.225 -8.363 1.00 98.38 99 GLY A C 1
ATOM 734 O O . GLY A 1 99 ? -8.414 -7.789 -9.359 1.00 98.38 99 GLY A O 1
ATOM 735 N N . ALA A 1 100 ? -8.929 -5.893 -8.280 1.00 98.81 100 ALA A N 1
ATOM 736 C CA . ALA A 1 100 ? -8.436 -5.029 -9.345 1.00 98.81 100 ALA A CA 1
ATOM 737 C C . ALA A 1 100 ? -6.906 -5.080 -9.478 1.00 98.81 100 ALA A C 1
ATOM 739 O O . ALA A 1 100 ? -6.175 -5.319 -8.515 1.00 98.81 100 ALA A O 1
ATOM 740 N N . ILE A 1 101 ? -6.428 -4.792 -10.687 1.00 98.81 101 ILE A N 1
ATOM 741 C CA . ILE A 1 101 ? -5.007 -4.655 -11.006 1.00 98.81 101 ILE A CA 1
ATOM 742 C C . ILE A 1 101 ? -4.801 -3.265 -11.604 1.00 98.81 101 ILE A C 1
ATOM 744 O O . ILE A 1 101 ? -5.431 -2.926 -12.606 1.00 98.81 101 ILE A O 1
ATOM 748 N N . VAL A 1 102 ? -3.921 -2.469 -10.999 1.00 98.75 102 VAL A N 1
ATOM 749 C CA . VAL A 1 102 ? -3.531 -1.140 -11.483 1.00 98.75 102 VAL A CA 1
ATOM 750 C C . VAL A 1 102 ? -2.035 -1.159 -11.775 1.00 98.75 102 VAL A C 1
ATOM 752 O O . VAL A 1 102 ? -1.228 -1.460 -10.895 1.00 98.75 102 VAL A O 1
ATOM 755 N N . LEU A 1 103 ? -1.683 -0.886 -13.030 1.00 98.50 103 LEU A N 1
ATOM 756 C CA . LEU A 1 103 ? -0.329 -1.047 -13.557 1.00 98.50 103 LEU A CA 1
ATOM 757 C C . LEU A 1 103 ? 0.424 0.281 -13.667 1.00 98.50 103 LEU A C 1
ATOM 759 O O . LEU A 1 103 ? -0.110 1.361 -13.406 1.00 98.50 103 LEU A O 1
ATOM 763 N N . ASN A 1 104 ? 1.681 0.157 -14.083 1.00 97.81 104 ASN A N 1
ATOM 764 C CA . ASN A 1 104 ? 2.671 1.219 -14.096 1.00 97.81 104 ASN A CA 1
ATOM 765 C C . ASN A 1 104 ? 2.169 2.464 -14.829 1.00 97.81 104 ASN A C 1
ATOM 767 O O . ASN A 1 104 ? 1.640 2.382 -15.938 1.00 97.81 104 ASN A O 1
ATOM 771 N N . GLY A 1 105 ? 2.378 3.624 -14.213 1.00 96.69 105 GLY A N 1
ATOM 772 C CA . GLY A 1 105 ? 2.038 4.924 -14.786 1.00 96.69 105 GLY A CA 1
ATOM 773 C C . GLY A 1 105 ? 0.544 5.247 -14.804 1.00 96.69 105 GLY A C 1
ATOM 774 O O . GLY A 1 105 ? 0.187 6.349 -15.212 1.00 96.69 105 GLY A O 1
ATOM 775 N N . ALA A 1 106 ? -0.328 4.339 -14.356 1.00 98.44 106 ALA A N 1
ATOM 776 C CA . ALA A 1 106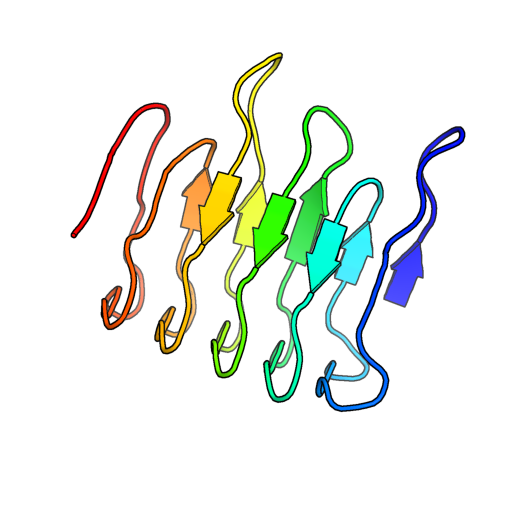 ? -1.740 4.652 -14.211 1.00 98.44 106 ALA A CA 1
ATOM 777 C C . ALA A 1 106 ? -1.955 5.687 -13.098 1.00 98.44 106 ALA A C 1
ATOM 779 O O . ALA A 1 106 ? -1.351 5.603 -12.022 1.00 98.44 106 ALA A O 1
ATOM 780 N N . GLU A 1 107 ? -2.860 6.626 -13.356 1.00 98.44 107 GLU A N 1
ATOM 781 C CA . GLU A 1 107 ? -3.353 7.596 -12.382 1.00 98.44 107 GLU A CA 1
ATOM 782 C C . GLU A 1 107 ? -4.873 7.429 -12.270 1.00 98.44 107 GLU A C 1
ATOM 784 O O . GLU A 1 107 ? -5.584 7.457 -13.277 1.00 98.44 107 GLU A O 1
ATOM 789 N N . VAL A 1 108 ? -5.365 7.180 -11.056 1.00 97.69 108 VAL A N 1
ATOM 790 C CA . VAL A 1 108 ? -6.790 6.979 -10.765 1.00 97.69 108 VAL A CA 1
ATOM 791 C C . VAL A 1 108 ? -7.228 7.994 -9.720 1.00 97.69 108 VAL A C 1
ATOM 793 O O . VAL A 1 108 ? -6.759 7.911 -8.586 1.00 97.69 108 VAL A O 1
ATOM 796 N N . GLY A 1 109 ? -8.166 8.872 -10.089 1.00 89.56 109 GLY A N 1
ATOM 797 C CA . GLY A 1 109 ? -8.698 9.923 -9.211 1.00 89.56 109 GLY A CA 1
ATOM 798 C C . GLY A 1 109 ? -7.962 11.246 -9.337 1.00 89.56 109 GLY A C 1
ATOM 799 O O . GLY A 1 109 ? -6.712 11.230 -9.319 1.00 89.56 109 GLY A O 1
#

Sequence (109 aa):
MILNFEEKRPIISKEAFVAKNATVIGEVIIGKCSSIWYNVVLRGDIAPISIGNNTSVQDGSIVHCDVGIPTIIGNNVTIGHNVMLHACKIGDNSLIGIGAIVLNGAEVG

Secondary structure (DSSP, 8-state):
-EE-BTTB--EE-TT-EE-TT-EEEEEEEE-TT-EE-TT-EEEEEEEEEEE-TT-EE-TT-EEE-BTTB-EEE-TT-EE-TT-EEES-EE-TT-EE-TT-EE-TT-EE-

Organism: NCBI:txid412755

InterPro domains:
  IPR001451 Hexapeptide repeat [PF00132] (70-102)
  IPR011004 Trimeric LpxA-like superfamily [SSF51161] (4-109)
  IPR047324 Gamma carbonic anhydrase-like [cd04645] (12-109)
  IPR050484 Transferase Hexapeptide/Carbonic Anhydrase [PTHR13061] (2-109)

Foldseek 3Di:
DFEAAVVFGEAEDPQEAADPQEYHYGAEYYEHVEYHEHLEYHYQRQHHEYAYYNEYAYALEYEEEDHVQYEYHYACEYEAHNEYHYSEYEYYNYYHDHNYYHYHHYYHD

pLDDT: mean 98.36, std 1.2, range [89.56, 98.94]